Protein AF-A0A0G1KJY5-F1 (afdb_monomer)

Radius of gyration: 35.46 Å; Cα contacts (8 Å, |Δi|>4): 87; chains: 1; bounding box: 88×23×83 Å

Sequence (112 aa):
MKRTTATLTAILLIIILLIILLLIILVAAIKGSFSIHATKLTQSESKSLETKESANGPVSIAVTPRSLEEDLVAWDFAIVLDTHSEELTSDMVAVSELVDDEGKSYKPVSWE

pLDDT: mean 81.75, std 15.45, range [39.69, 97.0]

Nearest PDB structures (foldseek):
  4jus-assembly2_E  TM=3.420E-01  e=1.646E-01  Homo sapiens
  4jut-assembly2_G  TM=3.412E-01  e=1.858E-01  Homo sapiens
  2y22-assembly1_A  TM=3.427E-01  e=2.673E-01  Homo sapiens
  3l1e-assembly1_A-2  TM=3.284E-01  e=6.245E-01  Bos taurus
  5yvq-assembly1_A  TM=2.903E-01  e=4.089E+00  Muvirus mu

Structure (mmCIF, N/CA/C/O backbone):
data_AF-A0A0G1KJY5-F1
#
_entry.id   AF-A0A0G1KJY5-F1
#
loop_
_atom_site.group_PDB
_atom_site.id
_atom_site.type_symbo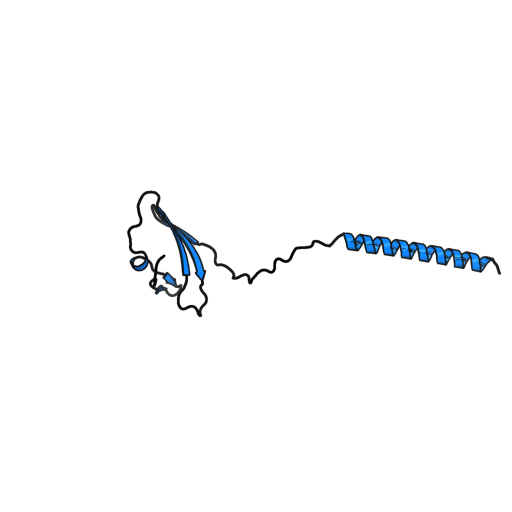l
_atom_site.label_atom_id
_atom_site.label_alt_id
_atom_site.label_comp_id
_atom_site.label_asym_id
_atom_site.label_entity_id
_atom_site.label_seq_id
_atom_site.pdbx_PDB_ins_code
_atom_site.Cartn_x
_atom_site.Cartn_y
_atom_site.Cartn_z
_atom_site.occupancy
_atom_site.B_iso_or_equiv
_atom_site.auth_seq_id
_atom_site.auth_comp_id
_atom_site.auth_asym_id
_atom_site.auth_atom_id
_atom_site.pdbx_PDB_model_num
ATOM 1 N N . MET A 1 1 ? 74.136 7.200 -61.158 1.00 60.22 1 MET A N 1
ATOM 2 C CA . MET A 1 1 ? 72.868 6.492 -60.853 1.00 60.22 1 MET A CA 1
ATOM 3 C C . MET A 1 1 ? 72.718 5.961 -59.414 1.00 60.22 1 MET A C 1
ATOM 5 O O . MET A 1 1 ? 71.712 5.329 -59.150 1.00 60.22 1 MET A O 1
ATOM 9 N N . LYS A 1 2 ? 73.638 6.223 -58.460 1.00 58.09 2 LYS A N 1
ATOM 10 C CA . LYS A 1 2 ? 73.562 5.683 -57.075 1.00 58.09 2 LYS A CA 1
ATOM 11 C C . LYS A 1 2 ? 72.969 6.636 -56.013 1.00 58.09 2 LYS A C 1
ATOM 13 O O . LYS A 1 2 ? 72.701 6.216 -54.897 1.00 58.09 2 LYS A O 1
ATOM 18 N N . ARG A 1 3 ? 72.798 7.928 -56.327 1.00 61.50 3 ARG A N 1
ATOM 19 C CA . ARG A 1 3 ? 72.357 8.955 -55.356 1.00 61.50 3 ARG A CA 1
ATOM 20 C C . ARG A 1 3 ? 70.836 8.998 -55.168 1.00 61.50 3 ARG A C 1
ATOM 22 O O . ARG A 1 3 ? 70.378 9.267 -54.069 1.00 61.50 3 ARG A O 1
ATOM 29 N N . THR A 1 4 ? 70.071 8.676 -56.209 1.00 69.94 4 THR A N 1
ATOM 30 C CA . THR A 1 4 ? 68.599 8.655 -56.180 1.00 69.94 4 THR A CA 1
ATOM 31 C C . THR A 1 4 ? 68.044 7.430 -55.456 1.00 69.94 4 THR A C 1
ATOM 33 O O . THR A 1 4 ? 67.026 7.523 -54.785 1.00 69.94 4 THR A O 1
ATOM 36 N N . THR A 1 5 ? 68.731 6.286 -55.518 1.00 71.81 5 THR A N 1
ATOM 37 C CA . THR A 1 5 ? 68.345 5.083 -54.766 1.00 71.81 5 THR A CA 1
ATOM 38 C C . THR A 1 5 ? 68.503 5.281 -53.260 1.00 71.81 5 THR A C 1
ATOM 40 O O . THR A 1 5 ? 67.639 4.850 -52.511 1.00 71.81 5 THR A O 1
ATOM 43 N N . ALA A 1 6 ? 69.549 5.993 -52.820 1.00 76.62 6 ALA A N 1
ATOM 44 C CA . ALA A 1 6 ? 69.799 6.273 -51.404 1.00 76.62 6 ALA A CA 1
ATOM 45 C C . ALA A 1 6 ? 68.746 7.214 -50.785 1.00 76.62 6 ALA A C 1
ATOM 47 O O . ALA A 1 6 ? 68.304 7.000 -49.655 1.00 76.62 6 ALA A O 1
ATOM 48 N N . THR A 1 7 ? 68.303 8.235 -51.527 1.00 81.50 7 THR A N 1
ATOM 49 C CA . THR A 1 7 ? 67.245 9.147 -51.064 1.00 81.50 7 THR A CA 1
ATOM 50 C C . THR A 1 7 ? 65.881 8.462 -51.041 1.00 81.50 7 THR A C 1
ATOM 52 O O . THR A 1 7 ? 65.127 8.653 -50.092 1.00 81.50 7 THR A O 1
ATOM 55 N N . LEU A 1 8 ? 65.581 7.604 -52.023 1.00 82.06 8 LEU A N 1
ATOM 56 C CA . LEU A 1 8 ? 64.349 6.808 -52.039 1.00 82.06 8 LEU A CA 1
ATOM 57 C C . LEU A 1 8 ? 64.300 5.792 -50.888 1.00 82.06 8 LEU A C 1
ATOM 59 O O . LEU A 1 8 ? 63.261 5.661 -50.244 1.00 82.06 8 LEU A O 1
ATOM 63 N N . THR A 1 9 ? 65.418 5.130 -50.564 1.00 85.62 9 THR A N 1
ATOM 64 C CA . THR A 1 9 ? 65.486 4.234 -49.396 1.00 85.62 9 THR A CA 1
ATOM 65 C C . THR A 1 9 ? 65.325 4.988 -48.078 1.00 85.62 9 THR A C 1
ATOM 67 O O . THR A 1 9 ? 64.648 4.496 -47.182 1.00 85.62 9 THR A O 1
ATOM 70 N N . ALA A 1 10 ? 65.885 6.197 -47.959 1.00 86.25 10 ALA A N 1
ATOM 71 C CA . ALA A 1 10 ? 65.722 7.017 -46.759 1.00 86.25 10 ALA A CA 1
ATOM 72 C C . ALA A 1 10 ? 64.264 7.475 -46.569 1.00 86.25 10 ALA A C 1
ATOM 74 O O . ALA A 1 10 ? 63.739 7.395 -45.461 1.00 86.25 10 ALA A O 1
ATOM 75 N N . ILE A 1 11 ? 63.584 7.881 -47.648 1.00 89.62 11 ILE A N 1
ATOM 76 C CA . ILE A 1 11 ? 62.160 8.255 -47.614 1.00 89.62 11 ILE A CA 1
ATOM 77 C C . ILE A 1 11 ? 61.290 7.050 -47.231 1.00 89.62 11 ILE A C 1
ATOM 79 O O . ILE A 1 11 ? 60.403 7.182 -46.389 1.00 89.62 11 ILE A O 1
ATOM 83 N N . LEU A 1 12 ? 61.574 5.865 -47.784 1.00 91.12 12 LEU A N 1
ATOM 84 C CA . LEU A 1 12 ? 60.849 4.638 -47.446 1.00 91.12 12 LEU A CA 1
ATOM 85 C C . LEU A 1 12 ? 60.980 4.287 -45.953 1.00 91.12 12 LEU A C 1
ATOM 87 O O . LEU A 1 12 ? 59.982 3.956 -45.317 1.00 91.12 12 LEU A O 1
ATOM 91 N N . LEU A 1 13 ? 62.179 4.416 -45.376 1.00 92.00 13 LEU A N 1
ATOM 92 C CA . LEU A 1 13 ? 62.406 4.169 -43.946 1.00 92.00 13 LEU A CA 1
ATOM 93 C C . LEU A 1 13 ? 61.653 5.164 -43.052 1.00 92.00 13 LEU A C 1
ATOM 95 O O . LEU A 1 13 ? 61.091 4.760 -42.034 1.00 92.00 13 LEU A O 1
ATOM 99 N N . ILE A 1 14 ? 61.585 6.440 -43.445 1.00 92.88 14 ILE A N 1
ATOM 100 C CA . ILE A 1 14 ? 60.831 7.467 -42.708 1.00 92.88 14 ILE A CA 1
ATOM 101 C C . ILE A 1 14 ? 59.329 7.162 -42.738 1.00 92.88 14 ILE A C 1
ATOM 103 O O . ILE A 1 14 ? 58.673 7.236 -41.701 1.00 92.88 14 ILE A O 1
ATOM 107 N N . ILE A 1 15 ? 58.783 6.762 -43.890 1.00 93.56 15 ILE A N 1
ATOM 108 C CA . ILE A 1 15 ? 57.361 6.406 -44.017 1.00 93.56 15 ILE A CA 1
ATOM 109 C C . ILE A 1 15 ? 57.022 5.197 -43.136 1.00 93.56 15 ILE A C 1
ATOM 111 O O . ILE A 1 15 ? 56.016 5.223 -42.429 1.00 93.56 15 ILE A O 1
ATOM 115 N N . ILE A 1 16 ? 57.875 4.167 -43.116 1.00 94.25 16 ILE A N 1
ATOM 116 C CA . ILE A 1 16 ? 57.683 2.992 -42.250 1.00 94.25 16 ILE A CA 1
ATOM 117 C C . ILE A 1 16 ? 57.674 3.406 -40.772 1.00 94.25 16 ILE A C 1
ATOM 119 O O . ILE A 1 16 ? 56.808 2.969 -40.014 1.00 94.25 16 ILE A O 1
ATOM 123 N N . LEU A 1 17 ? 58.588 4.291 -40.366 1.00 92.44 17 LEU A N 1
ATOM 124 C CA . LEU A 1 17 ? 58.677 4.768 -38.987 1.00 92.44 17 LEU A CA 1
ATOM 125 C C . LEU A 1 17 ? 57.443 5.594 -38.581 1.00 92.44 17 LEU A C 1
ATOM 127 O O . LEU A 1 17 ? 56.936 5.432 -37.471 1.00 92.44 17 LEU A O 1
ATOM 131 N N . LEU A 1 18 ? 56.904 6.406 -39.497 1.00 92.75 18 LEU A N 1
ATOM 132 C CA . LEU A 1 18 ? 55.656 7.148 -39.290 1.00 92.75 18 LEU A CA 1
ATOM 133 C C . LEU A 1 18 ? 54.436 6.224 -39.174 1.00 92.75 18 LEU A C 1
ATOM 135 O O . LEU A 1 18 ? 53.585 6.458 -38.318 1.00 92.75 18 LEU A O 1
ATOM 139 N N . ILE A 1 19 ? 54.359 5.158 -39.978 1.00 93.81 19 ILE A N 1
ATOM 140 C CA . ILE A 1 19 ? 53.272 4.166 -39.902 1.00 93.81 19 ILE A CA 1
ATOM 141 C C . ILE A 1 19 ? 53.312 3.421 -38.562 1.00 93.81 19 ILE A C 1
ATOM 143 O O . ILE A 1 19 ? 52.272 3.246 -37.927 1.00 93.81 19 ILE A O 1
ATOM 147 N N . ILE A 1 20 ? 54.502 3.026 -38.098 1.00 93.62 20 ILE A N 1
ATOM 148 C CA . ILE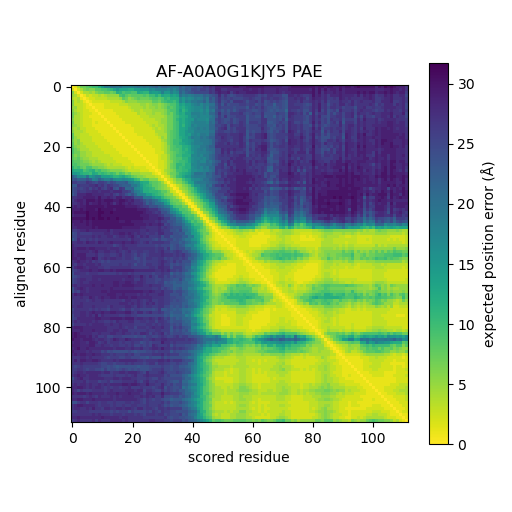 A 1 20 ? 54.676 2.369 -36.793 1.00 93.62 20 ILE A CA 1
ATOM 149 C C . ILE A 1 20 ? 54.252 3.311 -35.659 1.00 93.62 20 ILE A C 1
ATOM 151 O O . ILE A 1 20 ? 53.523 2.893 -34.760 1.00 93.62 20 ILE A O 1
ATOM 155 N N . LEU A 1 21 ? 54.643 4.588 -35.719 1.00 91.12 21 LEU A N 1
ATOM 156 C CA . LEU A 1 21 ? 54.240 5.591 -34.733 1.00 91.12 21 LEU A CA 1
ATOM 157 C C . LEU A 1 21 ? 52.713 5.783 -34.707 1.00 91.12 21 LEU A C 1
ATOM 159 O O . LEU A 1 21 ? 52.116 5.805 -33.631 1.00 91.12 21 LEU A O 1
ATOM 163 N N . LEU A 1 22 ? 52.074 5.855 -35.879 1.00 89.69 22 LEU A N 1
ATOM 164 C CA . LEU A 1 22 ? 50.615 5.949 -36.005 1.00 89.69 22 LEU A CA 1
ATOM 165 C C . LEU A 1 22 ? 49.904 4.722 -35.421 1.00 89.69 22 LEU A C 1
ATOM 167 O O . LEU A 1 22 ? 48.921 4.876 -34.698 1.00 89.69 22 LEU A O 1
ATOM 171 N N . LEU A 1 23 ? 50.417 3.515 -35.680 1.00 88.94 23 LEU A N 1
ATOM 172 C CA . LEU A 1 23 ? 49.873 2.276 -35.116 1.00 88.94 23 LEU A CA 1
ATOM 173 C C . LEU A 1 23 ? 49.986 2.241 -33.587 1.00 88.94 23 LEU A C 1
ATOM 175 O O . LEU A 1 23 ? 49.046 1.818 -32.918 1.00 88.94 23 LEU A O 1
ATOM 179 N N . ILE A 1 24 ? 51.094 2.726 -33.020 1.00 85.94 24 ILE A N 1
ATOM 180 C CA . ILE A 1 24 ? 51.276 2.804 -31.562 1.00 85.94 24 ILE A CA 1
ATOM 181 C C . ILE A 1 24 ? 50.260 3.770 -30.937 1.00 85.94 24 ILE A C 1
ATOM 183 O O . ILE A 1 24 ? 49.634 3.427 -29.933 1.00 85.94 24 ILE A O 1
ATOM 187 N N . ILE A 1 25 ? 50.054 4.943 -31.545 1.00 82.69 25 ILE A N 1
ATOM 188 C CA . ILE A 1 25 ? 49.067 5.932 -31.080 1.00 82.69 25 ILE A CA 1
ATOM 189 C C . ILE A 1 25 ? 47.643 5.364 -31.176 1.00 82.69 25 ILE A C 1
ATOM 191 O O . ILE A 1 25 ? 46.862 5.513 -30.236 1.00 82.69 25 ILE A O 1
ATOM 195 N N . LEU A 1 26 ? 47.320 4.655 -32.262 1.00 81.19 26 LEU A N 1
ATOM 196 C CA . LEU A 1 26 ? 46.019 4.009 -32.449 1.00 81.19 26 LEU A CA 1
ATOM 197 C C . LEU A 1 26 ? 45.748 2.956 -31.363 1.00 81.19 26 LEU A C 1
ATOM 199 O O . LEU A 1 26 ? 44.681 2.954 -30.754 1.00 81.19 26 LEU A O 1
ATOM 203 N N . VAL A 1 27 ? 46.727 2.096 -31.063 1.00 78.75 27 VAL A N 1
ATOM 204 C CA . VAL A 1 27 ? 46.607 1.083 -29.999 1.00 78.75 27 VAL A CA 1
ATOM 205 C C . VAL A 1 27 ? 46.496 1.732 -28.616 1.00 78.75 27 VAL A C 1
ATOM 207 O O . VAL A 1 27 ? 45.736 1.250 -27.773 1.00 78.75 27 VAL A O 1
ATOM 210 N N . ALA A 1 28 ? 47.218 2.828 -28.369 1.00 73.56 28 ALA A N 1
ATOM 211 C CA . ALA A 1 28 ? 47.138 3.567 -27.111 1.00 73.56 28 ALA A CA 1
ATOM 212 C C . ALA A 1 28 ? 45.760 4.226 -26.910 1.00 73.56 28 ALA A C 1
ATOM 214 O O . ALA A 1 28 ? 45.230 4.181 -25.801 1.00 73.56 28 ALA A O 1
ATOM 215 N N . ALA A 1 29 ? 45.148 4.754 -27.975 1.00 69.56 29 ALA A N 1
ATOM 216 C CA . ALA A 1 29 ? 43.802 5.326 -27.928 1.00 69.56 29 ALA A CA 1
ATOM 217 C C . ALA A 1 29 ? 42.720 4.272 -27.617 1.00 69.56 29 ALA A C 1
ATOM 219 O O . ALA A 1 29 ? 41.781 4.553 -26.877 1.00 69.56 29 ALA A O 1
ATOM 220 N N . ILE A 1 30 ? 42.877 3.036 -28.107 1.00 68.75 30 ILE A N 1
ATOM 221 C CA . ILE A 1 30 ? 41.912 1.946 -27.867 1.00 68.75 30 ILE A CA 1
ATOM 222 C C . ILE A 1 30 ? 41.936 1.470 -26.400 1.00 68.75 30 ILE A C 1
ATOM 224 O O . ILE A 1 30 ? 40.907 1.063 -25.865 1.00 68.75 30 ILE A O 1
ATOM 228 N N . LYS A 1 31 ? 43.078 1.566 -25.703 1.00 61.59 31 LYS A N 1
ATOM 229 C CA . LYS A 1 31 ? 43.194 1.161 -24.286 1.00 61.59 31 LYS A CA 1
ATOM 230 C C . LYS A 1 31 ? 42.520 2.126 -23.298 1.00 61.59 31 LYS A C 1
ATOM 232 O O . LYS A 1 31 ? 42.355 1.764 -22.138 1.00 61.59 31 LYS A O 1
ATOM 237 N N . GLY A 1 32 ? 42.146 3.333 -23.731 1.00 55.66 32 GLY A N 1
ATOM 238 C CA . GLY A 1 32 ? 41.663 4.404 -22.854 1.00 55.66 32 GLY A CA 1
ATOM 239 C C . GLY A 1 32 ? 40.150 4.468 -22.624 1.00 55.66 32 GLY A C 1
ATOM 240 O O . GLY A 1 32 ? 39.703 5.337 -21.879 1.00 55.66 32 GLY A O 1
ATOM 241 N N . SER A 1 33 ? 39.326 3.625 -23.258 1.00 62.69 33 SER A N 1
ATOM 242 C CA . SER A 1 33 ? 37.860 3.805 -23.198 1.00 62.69 33 SER A CA 1
ATOM 243 C C . SER A 1 33 ? 37.063 2.512 -23.343 1.00 62.69 33 SER A C 1
ATOM 245 O O . SER A 1 33 ? 36.112 2.442 -24.116 1.00 62.69 33 SER A O 1
ATOM 247 N N . PHE A 1 34 ? 37.417 1.483 -22.576 1.00 53.06 34 PHE A N 1
ATOM 248 C CA . PHE A 1 34 ? 36.547 0.320 -22.418 1.00 53.06 34 PHE A CA 1
ATOM 249 C C . PHE A 1 34 ? 36.158 0.158 -20.953 1.00 53.06 34 PHE A C 1
ATOM 251 O O . PHE A 1 34 ? 36.683 -0.678 -20.222 1.00 53.06 34 PHE A O 1
ATOM 258 N N . SER A 1 35 ? 35.238 1.017 -20.513 1.00 52.31 35 SER A N 1
ATOM 259 C CA . SER A 1 35 ? 34.455 0.736 -19.318 1.00 52.31 35 SER A CA 1
ATOM 260 C C . SER A 1 35 ? 33.401 -0.286 -19.735 1.00 52.31 35 SER A C 1
ATOM 262 O O . SER A 1 35 ? 32.399 0.072 -20.352 1.00 52.31 35 SER A O 1
ATOM 264 N N . ILE A 1 36 ? 33.654 -1.572 -19.467 1.00 51.69 36 ILE A N 1
ATOM 265 C CA . ILE A 1 36 ? 32.583 -2.571 -19.430 1.00 51.69 36 ILE A CA 1
ATOM 266 C C . ILE A 1 36 ? 31.678 -2.144 -18.274 1.00 51.69 36 ILE A C 1
ATOM 268 O O . ILE A 1 36 ? 31.869 -2.538 -17.126 1.00 51.69 36 ILE A O 1
ATOM 272 N N . HIS A 1 37 ? 30.691 -1.302 -18.563 1.00 52.03 37 HIS A N 1
ATOM 273 C CA . HIS A 1 37 ? 29.461 -1.381 -17.806 1.00 52.03 37 HIS A CA 1
ATOM 274 C C . HIS A 1 37 ? 28.856 -2.716 -18.213 1.00 52.03 37 HIS A C 1
ATOM 276 O O . HIS A 1 37 ? 28.427 -2.897 -19.352 1.00 52.03 37 HIS A O 1
ATOM 282 N N . ALA A 1 38 ? 28.906 -3.687 -17.306 1.00 56.84 38 ALA A N 1
ATOM 283 C CA . ALA A 1 38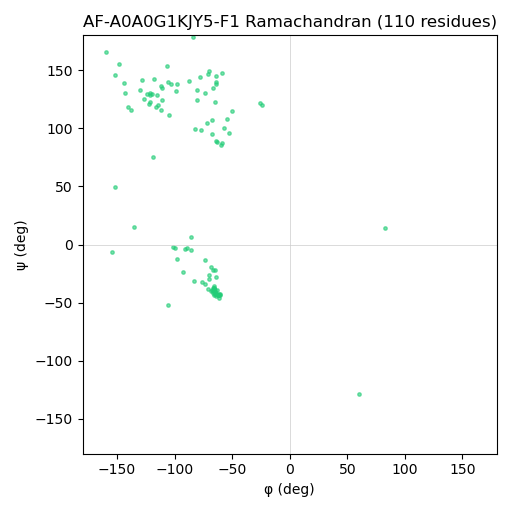 ? 28.035 -4.835 -17.407 1.00 56.84 38 ALA A CA 1
ATOM 284 C C . ALA A 1 38 ? 26.613 -4.270 -17.417 1.00 56.84 38 ALA A C 1
ATOM 286 O O . ALA A 1 38 ? 26.089 -3.877 -16.374 1.00 56.84 38 ALA A O 1
ATOM 287 N N . THR A 1 39 ? 26.015 -4.168 -18.603 1.00 46.03 39 THR A N 1
ATOM 288 C CA . THR A 1 39 ? 24.582 -3.967 -18.748 1.00 46.03 39 THR A CA 1
ATOM 289 C C . THR A 1 39 ? 23.943 -5.205 -18.144 1.00 46.03 39 THR A C 1
ATOM 291 O O . THR A 1 39 ? 23.724 -6.212 -18.815 1.00 46.03 39 THR A O 1
ATOM 294 N N . LYS A 1 40 ? 23.701 -5.158 -16.831 1.00 49.09 40 LYS A N 1
ATOM 295 C CA . LYS A 1 40 ? 22.648 -5.948 -16.215 1.00 49.09 40 LYS A CA 1
ATOM 296 C C . LYS A 1 40 ? 21.434 -5.657 -17.084 1.00 49.09 40 LYS A C 1
ATOM 298 O O . LYS A 1 40 ? 21.056 -4.497 -17.202 1.00 49.09 40 LYS A O 1
ATOM 303 N N . LEU A 1 41 ? 20.922 -6.677 -17.771 1.00 43.81 41 LEU A N 1
ATOM 304 C CA . LEU A 1 41 ? 19.626 -6.620 -18.430 1.00 43.81 41 LEU A CA 1
ATOM 305 C C . LEU A 1 41 ? 18.639 -6.171 -17.355 1.00 43.81 41 LEU A C 1
ATOM 307 O O . LEU A 1 41 ? 18.222 -6.961 -16.507 1.00 43.81 41 LEU A O 1
ATOM 311 N N . THR A 1 42 ? 18.370 -4.873 -17.316 1.00 39.69 42 THR A N 1
ATOM 312 C CA . THR A 1 42 ? 17.291 -4.291 -16.552 1.00 39.69 42 THR A CA 1
ATOM 313 C C . THR A 1 42 ? 16.035 -4.792 -17.236 1.00 39.69 42 THR A C 1
ATOM 315 O O . THR A 1 42 ? 15.589 -4.279 -18.258 1.00 39.69 42 THR A O 1
ATOM 318 N N . GLN A 1 43 ? 15.519 -5.892 -16.683 1.00 44.41 43 GLN A N 1
ATOM 319 C CA . GLN A 1 43 ? 14.090 -6.096 -16.503 1.00 44.41 43 GLN A CA 1
ATOM 320 C C . GLN A 1 43 ? 13.431 -4.721 -16.414 1.00 44.41 43 GLN A C 1
ATOM 322 O O . GLN A 1 43 ? 13.893 -3.920 -15.598 1.00 44.41 43 GLN A O 1
ATOM 327 N N . SER A 1 44 ? 12.477 -4.456 -17.316 1.00 44.34 44 SER A N 1
ATOM 328 C CA . SER A 1 44 ? 11.750 -3.192 -17.451 1.00 44.34 44 SER A CA 1
ATOM 329 C C . SER A 1 44 ? 11.754 -2.421 -16.142 1.00 44.34 44 SER A C 1
ATOM 331 O O . SER A 1 44 ? 11.268 -2.945 -15.140 1.00 44.34 44 SER A O 1
ATOM 333 N N . GLU A 1 45 ? 12.301 -1.204 -16.142 1.00 48.03 45 GLU A N 1
ATOM 334 C CA . GLU A 1 45 ? 11.986 -0.239 -15.095 1.00 48.03 45 GLU A CA 1
ATOM 335 C C . GLU A 1 45 ? 10.471 -0.011 -15.152 1.00 48.03 45 GLU A C 1
ATOM 337 O O . GLU A 1 45 ? 9.974 0.898 -15.814 1.00 48.03 45 GLU A O 1
ATOM 342 N N . SER A 1 46 ? 9.710 -0.868 -14.473 1.00 54.81 46 SER A N 1
ATOM 343 C CA . SER A 1 46 ? 8.466 -0.451 -13.862 1.00 54.81 46 SER A CA 1
ATOM 344 C C . SER A 1 46 ? 8.873 0.723 -12.990 1.00 54.81 46 SER A C 1
ATOM 346 O O . SER A 1 46 ? 9.617 0.547 -12.023 1.00 54.81 46 SER A O 1
ATOM 348 N N . LYS A 1 47 ? 8.490 1.930 -13.397 1.00 61.62 47 LYS A N 1
ATOM 349 C CA . LYS A 1 47 ? 8.654 3.142 -12.606 1.00 61.62 47 LYS A CA 1
ATOM 350 C C . LYS A 1 47 ? 7.896 2.919 -11.297 1.00 61.62 47 LYS A C 1
ATOM 352 O O . LYS A 1 47 ? 6.706 3.200 -11.225 1.00 61.62 47 LYS A O 1
ATOM 357 N N . SER A 1 48 ? 8.556 2.327 -10.302 1.00 73.25 48 SER A N 1
ATOM 358 C CA . SER A 1 48 ? 7.944 2.044 -9.011 1.00 73.25 48 SER A CA 1
ATOM 359 C C . SER A 1 48 ? 7.616 3.384 -8.383 1.00 73.25 48 SER A C 1
ATOM 361 O O . SER A 1 48 ? 8.507 4.231 -8.244 1.00 73.25 48 SER A O 1
ATOM 363 N N . LEU A 1 49 ? 6.347 3.600 -8.057 1.00 88.12 49 LEU A N 1
ATOM 364 C CA . LEU A 1 49 ? 5.954 4.813 -7.363 1.00 88.12 49 LEU A CA 1
ATOM 365 C C . LEU A 1 49 ? 6.615 4.850 -5.985 1.00 88.12 49 LEU A C 1
ATOM 367 O O . LEU A 1 49 ? 6.834 3.825 -5.343 1.00 88.12 49 LEU A O 1
ATOM 371 N N . GLU A 1 50 ? 6.975 6.054 -5.562 1.00 93.06 50 GLU A N 1
ATOM 372 C CA . GLU A 1 50 ? 7.646 6.273 -4.289 1.00 93.06 50 GLU A CA 1
ATOM 373 C C . GLU A 1 50 ? 6.709 6.028 -3.101 1.00 93.06 50 GLU A C 1
ATOM 375 O O . GLU A 1 50 ? 5.503 6.272 -3.174 1.00 93.06 50 GLU A O 1
ATOM 380 N N . THR A 1 51 ? 7.288 5.586 -1.985 1.00 95.44 51 THR A N 1
ATOM 381 C CA . THR A 1 51 ? 6.585 5.510 -0.703 1.00 95.44 51 THR A CA 1
ATOM 382 C C . THR A 1 51 ? 6.185 6.906 -0.238 1.00 95.44 51 THR A C 1
ATOM 384 O O . THR A 1 51 ? 6.974 7.853 -0.319 1.00 95.44 51 THR A O 1
ATOM 387 N N . LYS A 1 52 ? 4.969 7.030 0.291 1.00 95.69 52 LYS A N 1
ATOM 388 C CA . LYS A 1 52 ? 4.483 8.236 0.963 1.00 95.69 52 LYS A CA 1
ATOM 389 C C . LYS A 1 52 ? 4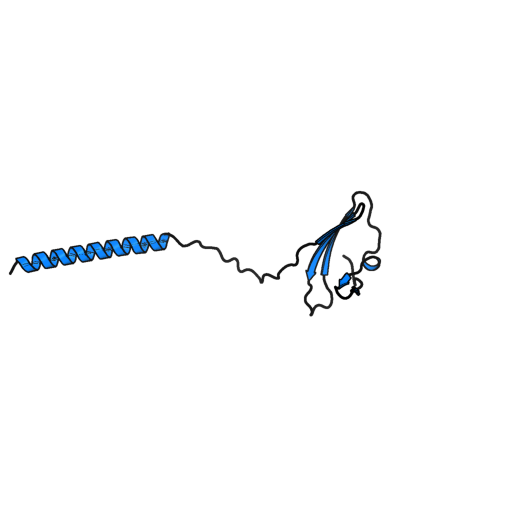.301 7.968 2.443 1.00 95.69 52 LYS A C 1
ATOM 391 O O . LYS A 1 52 ? 3.755 6.940 2.818 1.00 95.69 52 LYS A O 1
ATOM 396 N N . GLU A 1 53 ? 4.744 8.913 3.260 1.00 95.56 53 GLU A N 1
ATOM 397 C CA . GLU A 1 53 ? 4.672 8.824 4.714 1.00 95.56 53 GLU A CA 1
ATOM 398 C C . GLU A 1 53 ? 3.805 9.947 5.277 1.00 95.56 53 GLU A C 1
ATOM 400 O O . GLU A 1 53 ? 3.827 11.082 4.790 1.00 95.56 53 GLU A O 1
ATOM 405 N N . SER A 1 54 ? 3.039 9.627 6.312 1.00 94.06 54 SER A N 1
ATOM 406 C CA . SER A 1 54 ? 2.265 10.589 7.084 1.00 94.06 54 SER A CA 1
ATOM 407 C C . SER A 1 54 ? 2.265 10.179 8.548 1.00 94.06 54 SER A C 1
ATOM 409 O O . SER A 1 54 ? 2.117 9.003 8.863 1.00 94.06 54 SER A O 1
ATOM 411 N N . ALA A 1 55 ? 2.408 11.149 9.446 1.00 91.12 55 ALA A N 1
ATOM 412 C CA . ALA A 1 55 ? 2.330 10.926 10.881 1.00 91.12 55 ALA A CA 1
ATOM 413 C C . ALA A 1 55 ? 1.183 11.751 11.457 1.00 91.12 55 ALA A C 1
ATOM 415 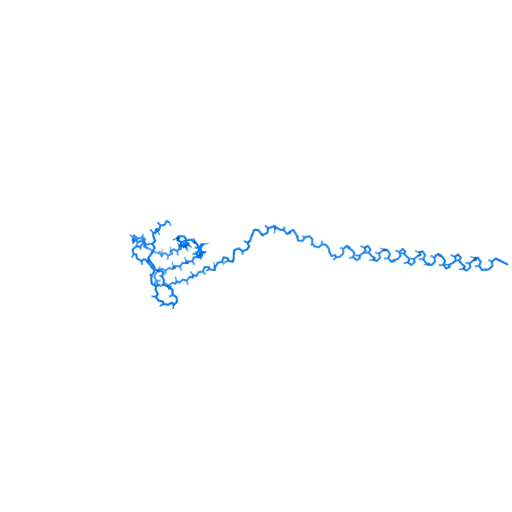O O . ALA A 1 55 ? 1.094 12.959 11.214 1.00 91.12 55 ALA A O 1
ATOM 416 N N . ASN A 1 56 ? 0.312 11.105 12.229 1.00 83.12 56 ASN A N 1
ATOM 417 C CA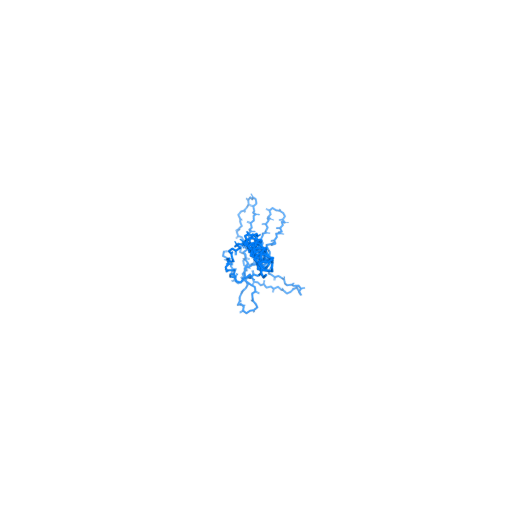 . ASN A 1 56 ? -0.787 11.775 12.907 1.00 83.12 56 ASN A CA 1
ATOM 418 C C . ASN A 1 56 ? -0.933 11.230 14.332 1.00 83.12 56 ASN A C 1
ATOM 420 O O . ASN A 1 56 ? -1.230 10.055 14.544 1.00 83.12 56 ASN A O 1
ATOM 424 N N . GLY A 1 57 ? -0.702 12.093 15.323 1.00 83.44 57 GLY A N 1
ATOM 425 C CA . GLY A 1 57 ? -0.687 11.690 16.727 1.00 83.44 57 GLY A CA 1
ATOM 426 C C . GLY A 1 57 ? 0.392 10.629 17.012 1.00 83.44 57 GLY A C 1
ATOM 427 O O . GLY A 1 57 ? 1.550 10.858 16.666 1.00 83.44 57 GLY A O 1
ATOM 428 N N . PRO A 1 58 ? 0.052 9.496 17.661 1.00 81.25 58 PRO A N 1
ATOM 429 C CA . PRO A 1 58 ? 1.011 8.455 18.037 1.00 81.25 58 PRO A CA 1
ATOM 430 C C . PRO A 1 58 ? 1.296 7.424 16.929 1.00 81.25 58 PRO A C 1
ATOM 432 O O . PRO A 1 58 ? 1.954 6.421 17.211 1.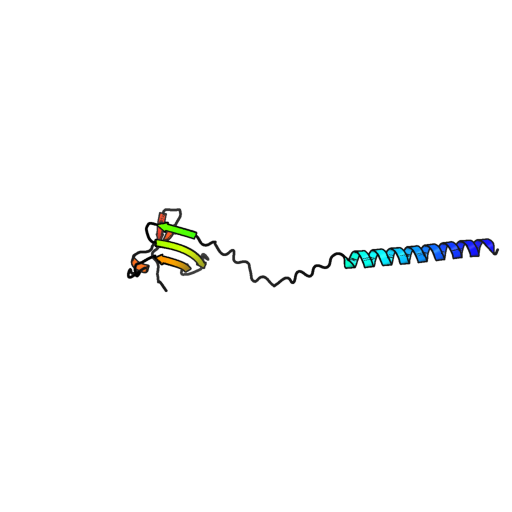00 81.25 58 PRO A O 1
ATOM 435 N N . VAL A 1 59 ? 0.776 7.631 15.711 1.00 83.94 59 VAL A N 1
ATOM 436 C CA . VAL A 1 59 ? 0.869 6.671 14.603 1.00 83.94 59 VAL A CA 1
ATOM 437 C C . VAL A 1 59 ? 1.572 7.298 13.403 1.00 83.94 59 VAL A C 1
ATOM 439 O O . VAL A 1 59 ? 1.200 8.388 12.956 1.00 83.94 59 VAL A O 1
ATOM 442 N N . SER A 1 60 ? 2.558 6.585 12.863 1.00 90.62 60 SER A N 1
ATOM 443 C CA . SER A 1 60 ? 3.143 6.862 11.550 1.00 90.62 60 SER A CA 1
ATOM 444 C C . SER A 1 60 ? 2.672 5.820 10.539 1.00 90.62 60 SER A C 1
ATOM 446 O O . SER A 1 60 ? 2.564 4.637 10.861 1.00 90.62 60 SER A O 1
ATOM 448 N N . ILE A 1 61 ? 2.371 6.261 9.320 1.00 92.44 61 ILE A N 1
ATOM 449 C CA . ILE A 1 61 ? 1.875 5.427 8.227 1.00 92.44 61 ILE A CA 1
ATOM 450 C C . ILE A 1 61 ? 2.775 5.637 7.017 1.00 92.44 61 ILE A C 1
ATOM 452 O O . ILE A 1 61 ? 2.935 6.770 6.562 1.00 92.44 61 ILE A O 1
ATOM 456 N N . ALA A 1 62 ? 3.315 4.553 6.469 1.00 95.56 62 ALA A N 1
ATOM 457 C CA . ALA A 1 62 ? 4.026 4.547 5.197 1.00 95.56 62 ALA A CA 1
ATOM 458 C C . ALA A 1 62 ? 3.259 3.696 4.178 1.00 95.56 62 ALA A C 1
ATOM 460 O O . ALA A 1 62 ? 2.912 2.552 4.465 1.00 95.56 62 ALA A O 1
ATOM 461 N N . VAL A 1 63 ? 3.002 4.246 2.991 1.00 95.50 63 VAL A N 1
ATOM 462 C CA . VAL A 1 63 ? 2.246 3.598 1.911 1.00 95.50 63 VAL A CA 1
ATOM 463 C C . VAL A 1 63 ? 3.103 3.532 0.653 1.00 95.50 63 VAL A C 1
ATOM 465 O O . VAL A 1 63 ? 3.517 4.566 0.128 1.00 95.50 63 VAL A O 1
ATOM 468 N N . THR A 1 64 ? 3.344 2.328 0.143 1.00 95.00 64 THR A N 1
ATOM 469 C CA . THR A 1 64 ? 4.074 2.089 -1.109 1.00 95.00 64 THR A CA 1
ATOM 470 C C . THR A 1 64 ? 3.147 1.431 -2.126 1.00 95.00 64 THR A C 1
ATOM 472 O O . THR A 1 64 ? 2.697 0.308 -1.886 1.00 95.00 64 THR A O 1
ATOM 475 N N . PRO A 1 65 ? 2.874 2.058 -3.279 1.00 93.44 65 PRO A N 1
ATOM 476 C CA . PRO A 1 65 ? 2.127 1.393 -4.338 1.00 93.44 65 PRO A CA 1
ATOM 477 C C . PRO A 1 65 ? 2.919 0.224 -4.933 1.00 93.44 65 PRO A C 1
ATOM 479 O O . PRO A 1 65 ? 4.115 0.359 -5.202 1.00 93.44 65 PRO A O 1
ATOM 482 N N . ARG A 1 66 ? 2.262 -0.922 -5.133 1.00 89.81 66 ARG A N 1
ATOM 483 C CA . ARG A 1 66 ? 2.875 -2.126 -5.722 1.00 89.81 66 ARG A CA 1
ATOM 484 C C . ARG A 1 66 ? 2.414 -2.366 -7.155 1.00 89.81 66 ARG A C 1
ATOM 486 O O . ARG A 1 66 ? 3.263 -2.493 -8.032 1.00 89.81 66 ARG A O 1
ATOM 493 N N . SER A 1 67 ? 1.103 -2.388 -7.374 1.00 84.94 67 SER A N 1
ATOM 494 C CA . SER A 1 67 ? 0.486 -2.675 -8.673 1.00 84.94 67 SER A CA 1
ATOM 495 C C . SER A 1 67 ? -0.709 -1.753 -8.878 1.00 84.94 67 SER A C 1
ATOM 497 O O . SER A 1 67 ? -1.634 -1.754 -8.067 1.00 84.94 67 SER A O 1
ATOM 499 N N . LEU A 1 68 ? -0.635 -0.921 -9.917 1.00 83.88 68 LEU A N 1
ATOM 500 C CA . LEU A 1 68 ? -1.582 0.165 -10.214 1.00 83.88 68 LEU A CA 1
ATOM 501 C C . LEU A 1 68 ? -1.977 0.214 -11.697 1.00 83.88 68 LEU A C 1
ATOM 503 O O . LEU A 1 68 ? -2.478 1.228 -12.182 1.00 83.88 68 LEU A O 1
ATOM 507 N N . GLU A 1 69 ? -1.695 -0.841 -12.448 1.00 83.81 69 GLU A N 1
ATOM 508 C CA . GLU A 1 69 ? -2.021 -0.911 -13.863 1.00 83.81 69 GLU A CA 1
ATOM 509 C C . GLU A 1 69 ? -3.552 -0.883 -14.066 1.00 83.81 69 GLU A C 1
ATOM 511 O O . GLU A 1 69 ? -4.313 -1.466 -13.291 1.00 83.81 69 GLU A O 1
ATOM 516 N N . GLU A 1 70 ? -4.019 -0.153 -15.086 1.00 75.88 70 GLU A N 1
ATOM 517 C CA . GLU A 1 70 ? -5.453 0.111 -15.323 1.00 75.88 70 GLU A CA 1
ATOM 518 C C . GLU A 1 70 ? -6.267 -1.152 -15.649 1.00 75.88 70 GLU A C 1
ATOM 520 O O . GLU A 1 70 ? -7.488 -1.162 -15.499 1.00 75.88 70 GLU A O 1
ATOM 525 N N . ASP A 1 71 ? -5.608 -2.213 -16.111 1.00 83.75 71 ASP A N 1
ATOM 526 C CA . ASP A 1 71 ? -6.212 -3.494 -16.471 1.00 83.75 71 ASP A CA 1
ATOM 527 C C . ASP A 1 71 ? -6.296 -4.484 -15.298 1.00 83.75 71 ASP A C 1
ATOM 529 O O . ASP A 1 71 ? -6.862 -5.573 -15.448 1.00 83.75 71 ASP A O 1
ATOM 533 N N . LEU A 1 72 ? -5.777 -4.118 -14.122 1.00 82.50 72 LEU A N 1
ATOM 534 C CA . LEU A 1 72 ? -5.876 -4.950 -12.932 1.00 82.50 72 LEU A CA 1
ATOM 535 C C . LEU A 1 72 ? -7.256 -4.866 -12.283 1.00 82.50 72 LEU A C 1
ATOM 537 O O . LEU A 1 72 ? -7.899 -3.823 -12.208 1.00 82.50 72 LEU A O 1
ATOM 541 N N . VAL A 1 73 ? -7.692 -6.008 -11.751 1.00 86.31 73 VAL A N 1
ATOM 542 C CA . VAL A 1 73 ? -8.963 -6.143 -11.022 1.00 86.31 73 VAL A CA 1
ATOM 543 C C . VAL A 1 73 ? -8.916 -5.427 -9.666 1.00 86.31 73 VAL A C 1
ATOM 545 O O . VAL A 1 73 ? -9.956 -5.029 -9.144 1.00 86.31 73 VAL A O 1
ATOM 548 N N . ALA A 1 74 ? -7.721 -5.272 -9.095 1.00 89.44 74 ALA A N 1
ATOM 549 C CA . ALA A 1 74 ? -7.483 -4.596 -7.830 1.00 89.44 74 ALA A CA 1
ATOM 550 C C . ALA A 1 74 ? -6.110 -3.915 -7.837 1.00 89.44 74 ALA A C 1
ATOM 552 O O . ALA A 1 74 ? -5.206 -4.320 -8.569 1.00 89.44 74 ALA A O 1
ATOM 553 N N . TRP A 1 75 ? -5.979 -2.887 -7.003 1.00 92.69 75 TRP A N 1
ATOM 554 C CA . TRP A 1 75 ? -4.727 -2.184 -6.758 1.00 92.69 75 TRP A CA 1
ATOM 555 C C . TRP A 1 75 ? -4.131 -2.600 -5.426 1.00 92.69 75 TRP A C 1
ATOM 557 O O . TRP A 1 75 ? -4.839 -2.657 -4.418 1.00 92.69 75 TRP A O 1
ATOM 567 N N . ASP A 1 76 ? -2.816 -2.800 -5.427 1.00 93.19 76 ASP A N 1
ATOM 568 C CA . ASP A 1 76 ? -2.089 -3.286 -4.262 1.00 93.19 76 ASP A CA 1
ATOM 569 C C . ASP A 1 76 ? -1.181 -2.208 -3.680 1.00 93.19 76 ASP A C 1
ATOM 571 O O . ASP A 1 76 ? -0.400 -1.555 -4.383 1.00 93.19 76 ASP A O 1
ATOM 575 N N . PHE A 1 77 ? -1.229 -2.085 -2.356 1.00 94.31 77 PHE A N 1
ATOM 576 C CA . PHE A 1 77 ? -0.420 -1.152 -1.583 1.00 94.31 77 PHE A CA 1
ATOM 577 C C . PHE A 1 77 ? 0.251 -1.890 -0.427 1.00 94.31 77 PHE A C 1
ATOM 579 O O . PHE A 1 77 ? -0.390 -2.637 0.307 1.00 94.31 77 PHE A O 1
ATOM 586 N N . ALA A 1 78 ? 1.550 -1.665 -0.239 1.00 94.62 78 ALA A N 1
ATOM 587 C CA . ALA A 1 78 ? 2.217 -2.014 1.008 1.00 94.62 78 ALA A CA 1
ATOM 588 C C . ALA A 1 78 ? 1.932 -0.913 2.027 1.00 94.62 78 ALA A C 1
ATOM 590 O O . ALA A 1 78 ? 2.239 0.247 1.750 1.00 94.62 78 ALA A O 1
ATOM 591 N N . ILE A 1 79 ? 1.386 -1.267 3.188 1.00 93.12 79 ILE A N 1
ATOM 592 C CA . ILE A 1 79 ? 1.107 -0.306 4.254 1.00 93.12 79 ILE A CA 1
ATOM 593 C C . ILE A 1 79 ? 1.864 -0.735 5.508 1.00 93.12 79 ILE A C 1
ATOM 595 O O . ILE A 1 79 ? 1.704 -1.855 5.988 1.00 93.12 79 ILE A O 1
ATOM 599 N N . VAL A 1 80 ? 2.707 0.157 6.023 1.00 92.44 80 VAL A N 1
ATOM 600 C CA . VAL A 1 80 ? 3.416 -0.019 7.293 1.00 92.44 80 VAL A CA 1
ATOM 601 C C . VAL A 1 80 ? 2.843 0.971 8.293 1.00 92.44 80 VAL A C 1
ATOM 603 O O . VAL A 1 80 ? 2.811 2.173 8.035 1.00 92.44 80 VAL A O 1
ATOM 606 N N . LEU A 1 81 ? 2.389 0.445 9.426 1.00 90.19 81 LEU A N 1
ATOM 607 C CA . LEU A 1 81 ? 1.819 1.199 10.536 1.00 90.19 81 LEU A CA 1
ATOM 608 C C . LEU A 1 81 ? 2.795 1.084 11.707 1.00 90.19 81 LEU A C 1
ATOM 610 O O . LEU A 1 81 ? 3.038 -0.018 12.196 1.00 90.19 81 LEU A O 1
ATOM 614 N N . ASP A 1 82 ? 3.372 2.206 12.126 1.00 87.81 82 ASP A N 1
ATOM 615 C CA . ASP A 1 82 ? 4.236 2.280 13.304 1.00 87.81 82 ASP A CA 1
ATOM 616 C C . ASP A 1 82 ? 3.466 2.951 14.442 1.00 87.81 82 ASP A C 1
ATOM 618 O O . ASP A 1 82 ? 3.115 4.133 14.377 1.00 87.81 82 ASP A O 1
ATOM 622 N N . THR A 1 83 ? 3.154 2.159 15.465 1.00 83.50 83 THR A N 1
ATOM 623 C CA . THR A 1 83 ? 2.429 2.571 16.665 1.00 83.50 83 THR A CA 1
ATOM 624 C C . THR A 1 83 ? 3.368 2.454 17.856 1.00 83.50 83 THR A C 1
ATOM 626 O O . THR A 1 83 ? 3.827 1.359 18.182 1.00 83.50 83 THR A O 1
ATOM 629 N N . HIS A 1 84 ? 3.629 3.555 18.558 1.00 72.56 84 HIS A N 1
ATOM 630 C CA . HIS A 1 84 ? 4.623 3.538 19.635 1.00 72.56 84 HIS A CA 1
ATOM 631 C C . HIS A 1 84 ? 4.246 2.680 20.857 1.00 72.56 84 HIS A C 1
ATOM 633 O O . HIS A 1 84 ? 5.151 2.283 21.591 1.00 72.56 84 HIS A O 1
ATOM 639 N N . SER A 1 85 ? 2.957 2.387 21.098 1.00 68.56 85 SER A N 1
ATOM 640 C CA . SER A 1 85 ? 2.550 1.759 22.369 1.00 68.56 85 SER A CA 1
ATOM 641 C C . SER A 1 85 ? 1.263 0.923 22.361 1.00 68.56 85 SER A C 1
ATOM 643 O O . SER A 1 85 ? 0.966 0.319 23.390 1.00 68.56 85 SER A O 1
ATOM 645 N N . GLU A 1 86 ? 0.481 0.884 21.278 1.00 68.69 86 GLU A N 1
ATOM 646 C CA . GLU A 1 86 ? -0.843 0.237 21.280 1.00 68.69 86 GLU A CA 1
ATOM 647 C C . GLU A 1 86 ? -1.002 -0.765 20.138 1.00 68.69 86 GLU A C 1
ATOM 649 O O . GLU A 1 86 ? -0.540 -0.536 19.026 1.00 68.69 86 GLU A O 1
ATOM 654 N N . GLU A 1 87 ? -1.663 -1.884 20.431 1.00 76.06 87 GLU A N 1
ATOM 655 C CA . GLU A 1 87 ? -1.975 -2.917 19.447 1.00 76.06 87 GLU A CA 1
ATOM 656 C C . GLU A 1 87 ? -3.098 -2.450 18.514 1.00 76.06 87 GLU A C 1
ATOM 658 O O . GLU A 1 87 ? -4.159 -1.997 18.954 1.00 76.06 87 GLU A O 1
ATOM 663 N N . LEU A 1 88 ? -2.882 -2.597 17.207 1.00 79.69 88 LEU A N 1
ATOM 664 C CA . LEU A 1 88 ? -3.866 -2.238 16.198 1.00 79.69 88 LEU A CA 1
ATOM 665 C C . LEU A 1 88 ? -4.887 -3.375 16.031 1.00 79.69 88 LEU A C 1
ATOM 667 O O . LEU A 1 88 ? -4.629 -4.365 15.355 1.00 79.69 88 LEU A O 1
ATOM 671 N N . THR A 1 89 ? -6.054 -3.235 16.661 1.00 85.06 89 THR A N 1
ATOM 672 C CA . THR A 1 89 ? -7.120 -4.263 16.665 1.00 85.06 89 THR A CA 1
ATOM 673 C C . THR A 1 89 ? -8.274 -3.971 15.701 1.00 85.06 89 THR A C 1
ATOM 675 O O . THR A 1 89 ? -9.215 -4.756 15.593 1.00 85.06 89 THR A O 1
ATOM 678 N N . SER A 1 90 ? -8.222 -2.836 15.006 1.00 87.44 90 SER A N 1
ATOM 679 C CA . SER A 1 90 ? -9.263 -2.411 14.072 1.00 87.44 90 SER A CA 1
ATOM 680 C C . SER A 1 90 ? -9.270 -3.262 12.799 1.00 87.44 90 SER A C 1
ATOM 682 O O . SER A 1 90 ? -8.223 -3.659 12.294 1.00 87.44 90 SER A O 1
ATOM 684 N N . ASP A 1 91 ? -10.457 -3.473 12.229 1.00 92.69 91 ASP A N 1
ATOM 685 C CA . ASP A 1 91 ? -10.603 -4.045 10.890 1.00 92.69 91 ASP A CA 1
ATOM 686 C C . ASP A 1 91 ? -10.164 -3.012 9.844 1.00 92.69 91 ASP A C 1
ATOM 688 O O . ASP A 1 91 ? -10.87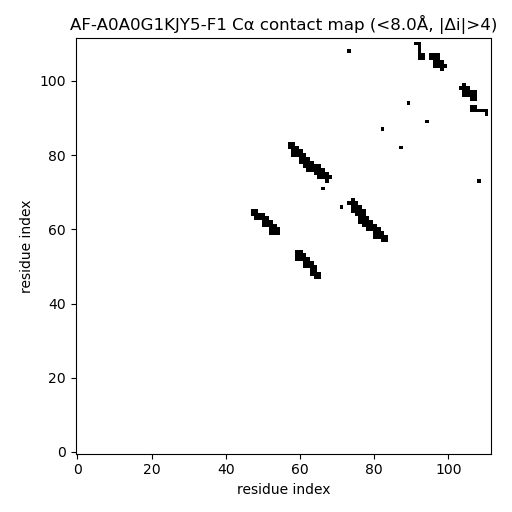6 -2.044 9.564 1.00 92.69 91 ASP A O 1
ATOM 692 N N . MET A 1 92 ? -8.977 -3.219 9.275 1.00 91.69 92 MET A N 1
ATOM 693 C CA . MET A 1 92 ? -8.369 -2.300 8.314 1.00 91.69 92 MET A CA 1
ATOM 694 C C . MET A 1 92 ? -9.171 -2.161 7.019 1.00 91.69 92 MET A C 1
ATOM 696 O O . MET A 1 92 ? -9.148 -1.088 6.416 1.00 91.69 92 MET A O 1
ATOM 700 N N . VAL A 1 93 ? -9.927 -3.186 6.617 1.00 94.75 93 VAL A N 1
ATOM 701 C CA . VAL A 1 93 ? -10.827 -3.099 5.457 1.00 94.75 93 VAL A CA 1
ATOM 702 C C . VAL A 1 93 ? -11.983 -2.148 5.765 1.00 94.75 93 VAL A C 1
ATOM 704 O O . VAL A 1 93 ? -12.369 -1.339 4.921 1.00 94.75 93 VAL A O 1
ATOM 707 N N . ALA A 1 94 ? -12.507 -2.197 6.992 1.00 94.19 94 ALA A N 1
ATOM 708 C CA . ALA A 1 94 ? -13.615 -1.349 7.417 1.00 94.19 94 ALA A CA 1
ATOM 709 C C . ALA A 1 94 ? -13.208 0.118 7.641 1.00 94.19 94 ALA A C 1
ATOM 711 O O . ALA A 1 94 ? -14.016 1.018 7.392 1.00 94.19 94 ALA A O 1
ATOM 712 N N . VAL A 1 95 ? -11.982 0.370 8.116 1.00 92.69 95 VAL A N 1
ATOM 713 C CA . VAL A 1 95 ? -11.537 1.720 8.519 1.00 92.69 95 VAL A CA 1
ATOM 714 C C . VAL A 1 95 ? -10.690 2.458 7.481 1.00 92.69 95 VAL A C 1
ATOM 716 O O . VAL A 1 95 ? -10.354 3.619 7.706 1.00 92.69 95 VAL A O 1
ATOM 719 N N . SER A 1 96 ? -10.370 1.831 6.348 1.00 93.69 96 SER A N 1
ATOM 720 C CA . SER A 1 96 ? -9.549 2.444 5.297 1.00 93.69 96 SER A CA 1
ATOM 721 C C . SER A 1 96 ? -10.375 2.841 4.070 1.00 93.69 96 SER A C 1
ATOM 723 O O . SER A 1 96 ? -11.420 2.260 3.761 1.00 93.69 96 SER A O 1
ATOM 725 N N . GLU A 1 97 ? -9.895 3.844 3.342 1.00 95.69 97 GLU A N 1
ATOM 726 C CA . GLU A 1 97 ? -10.406 4.218 2.026 1.00 95.69 97 GLU A CA 1
ATOM 727 C C . GLU A 1 97 ? -9.319 4.868 1.176 1.00 95.69 97 GLU A C 1
ATOM 729 O O . GLU A 1 97 ? -8.451 5.574 1.689 1.00 95.69 97 GLU A O 1
ATOM 734 N N . LEU A 1 98 ? -9.384 4.622 -0.130 1.00 93.94 98 LEU A N 1
ATOM 735 C CA . LEU A 1 98 ? -8.598 5.339 -1.123 1.00 93.94 98 LEU A CA 1
ATOM 736 C C . LEU A 1 98 ? -9.485 6.421 -1.736 1.00 93.94 98 LEU A C 1
ATOM 738 O O . LEU A 1 98 ? -10.615 6.134 -2.121 1.00 93.94 98 LEU A O 1
ATOM 742 N N . VAL A 1 99 ? -8.977 7.646 -1.836 1.00 95.62 99 VAL A N 1
ATOM 743 C CA . VAL A 1 99 ? -9.690 8.771 -2.450 1.00 95.62 99 VAL A CA 1
ATOM 744 C C . VAL A 1 99 ? -8.857 9.297 -3.612 1.00 95.62 99 VAL A C 1
ATOM 746 O O . VAL A 1 99 ? -7.661 9.535 -3.437 1.00 95.62 99 VAL A O 1
ATOM 749 N N . ASP A 1 100 ? -9.469 9.438 -4.788 1.00 93.00 100 ASP A N 1
ATOM 750 C CA . ASP A 1 100 ? -8.812 10.023 -5.964 1.00 93.00 100 ASP A CA 1
ATOM 751 C C . ASP A 1 100 ? -8.873 11.562 -5.968 1.00 93.00 100 ASP A C 1
ATOM 753 O O . ASP A 1 100 ? -9.408 12.200 -5.057 1.00 93.00 100 ASP A O 1
ATOM 757 N N . ASP A 1 101 ? -8.272 12.180 -6.981 1.00 95.12 101 ASP A N 1
ATOM 758 C CA . ASP A 1 101 ? -8.204 13.634 -7.138 1.00 95.12 101 ASP A CA 1
ATOM 759 C C . ASP A 1 101 ? -9.565 14.282 -7.441 1.00 95.12 101 ASP A C 1
ATOM 761 O O . ASP A 1 101 ? -9.749 15.475 -7.185 1.00 95.12 101 ASP A O 1
ATOM 765 N N . GLU A 1 102 ? -10.537 13.498 -7.907 1.00 97.00 102 GLU A N 1
ATOM 766 C CA . GLU A 1 102 ? -11.930 13.917 -8.093 1.00 97.00 102 GLU A CA 1
ATOM 767 C C . GLU A 1 102 ? -12.769 13.764 -6.808 1.00 97.00 102 GLU A C 1
ATOM 769 O O . GLU A 1 102 ? -13.932 14.181 -6.762 1.00 97.00 102 GLU A O 1
ATOM 774 N N . GLY A 1 103 ? -12.190 13.207 -5.738 1.00 96.56 103 GLY A N 1
ATOM 775 C CA . GLY A 1 103 ? -12.850 13.000 -4.449 1.00 96.56 103 GLY A CA 1
ATOM 776 C C . GLY A 1 103 ? -13.707 11.735 -4.384 1.00 96.56 103 GLY A C 1
ATOM 777 O O . GLY A 1 103 ? -14.517 11.586 -3.462 1.00 96.56 103 GLY A O 1
ATOM 778 N N . LYS A 1 104 ? -13.565 10.815 -5.340 1.00 95.94 104 LYS A N 1
ATOM 779 C CA . LYS A 1 104 ? -14.271 9.535 -5.322 1.00 95.94 104 LYS A CA 1
ATOM 780 C C . LYS A 1 104 ? -13.553 8.555 -4.396 1.00 95.94 104 LYS A C 1
ATOM 782 O O . LYS A 1 104 ? -12.337 8.404 -4.443 1.00 95.94 104 LYS A O 1
ATOM 787 N N . SER A 1 105 ? -14.338 7.892 -3.546 1.00 95.94 105 SER A N 1
ATOM 788 C CA . SER A 1 105 ? -13.856 6.944 -2.535 1.00 95.94 105 SER A CA 1
ATOM 789 C C . SER A 1 105 ? -13.971 5.496 -3.019 1.00 95.94 105 SER A C 1
ATOM 791 O O . SER A 1 105 ? -14.983 5.097 -3.607 1.00 95.94 105 SER A O 1
ATOM 793 N N . TYR A 1 106 ? -12.940 4.707 -2.730 1.00 94.19 106 TYR A N 1
ATOM 794 C CA . TYR A 1 106 ? -12.829 3.281 -3.018 1.00 94.19 106 TYR A CA 1
ATOM 795 C C . TYR A 1 106 ? -12.546 2.533 -1.715 1.00 94.19 106 TYR A C 1
ATOM 797 O O . TYR A 1 106 ? -11.634 2.885 -0.960 1.00 94.19 106 TYR A O 1
ATOM 805 N N . LYS A 1 107 ? -13.329 1.484 -1.444 1.00 95.31 107 LYS A N 1
ATOM 806 C CA . LYS A 1 107 ? -13.122 0.622 -0.277 1.00 95.31 107 LYS A CA 1
ATOM 807 C C . LYS A 1 107 ? -12.137 -0.503 -0.603 1.00 95.31 107 LYS A C 1
ATOM 809 O O . LYS A 1 107 ? -12.221 -1.052 -1.703 1.00 95.31 107 LYS A O 1
ATOM 814 N N . PRO A 1 108 ? -11.238 -0.865 0.330 1.00 95.38 108 PRO A N 1
ATOM 815 C CA . PRO A 1 108 ? -10.389 -2.036 0.164 1.00 95.38 108 PRO A CA 1
ATOM 816 C C . PRO A 1 108 ? -11.230 -3.303 -0.006 1.00 95.38 108 PRO A C 1
ATOM 818 O O . PRO A 1 108 ? -12.305 -3.431 0.581 1.00 95.38 108 PRO A O 1
ATOM 821 N N . VAL A 1 109 ? -10.723 -4.252 -0.790 1.00 94.44 109 VAL A N 1
ATOM 822 C CA . VAL A 1 109 ? -11.352 -5.572 -0.963 1.00 94.44 109 VAL A CA 1
ATOM 823 C C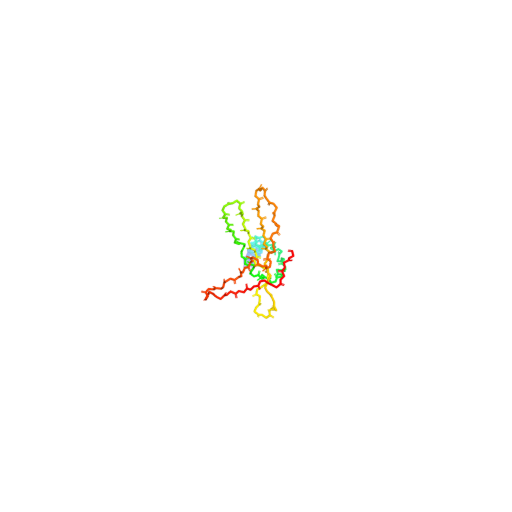 . VAL A 1 109 ? -10.796 -6.617 0.009 1.00 94.44 109 VAL A C 1
ATOM 825 O O . VAL A 1 109 ? -11.478 -7.592 0.314 1.00 94.44 109 VAL A O 1
ATOM 828 N N . SER A 1 110 ? -9.578 -6.407 0.510 1.00 93.81 110 SER A N 1
ATOM 829 C CA . SER A 1 110 ? -8.866 -7.301 1.426 1.00 93.81 110 SER A CA 1
ATOM 830 C C . SER A 1 110 ? -7.754 -6.555 2.171 1.00 93.81 110 SER A C 1
ATOM 832 O O . SER A 1 110 ? -7.377 -5.445 1.790 1.00 93.81 110 SER A O 1
ATOM 834 N N . TRP A 1 111 ? -7.237 -7.173 3.235 1.00 91.81 111 TRP A N 1
ATOM 835 C CA . TRP A 1 111 ? -6.058 -6.734 3.982 1.00 91.81 111 TRP A CA 1
ATOM 836 C C . TRP A 1 111 ? -5.260 -7.967 4.423 1.00 91.81 111 TRP A C 1
ATOM 838 O O . TRP A 1 111 ? -5.855 -8.895 4.974 1.00 91.81 111 TRP A O 1
ATOM 848 N N . GLU A 1 112 ? -3.948 -7.979 4.175 1.00 83.88 112 GLU A N 1
ATOM 849 C CA . GLU A 1 112 ? -3.019 -9.079 4.495 1.00 83.88 112 GLU A CA 1
ATOM 850 C C . GLU A 1 112 ? -1.741 -8.566 5.166 1.00 83.88 112 GLU A C 1
ATOM 852 O O . GLU A 1 112 ? -1.274 -7.464 4.791 1.00 83.88 112 GLU A O 1
#

Mean predicted aligned error: 15.9 Å

Solvent-accessible surface area (backbone atoms only — not comparable to full-atom values): 7292 Å² total; per-residue (Å²): 133,72,69,66,57,54,54,52,52,51,51,51,52,49,52,52,52,51,51,52,51,50,51,51,53,53,56,55,60,64,72,73,73,75,80,80,71,78,76,69,82,71,68,76,81,70,81,70,57,71,70,46,76,52,73,61,90,73,37,37,39,37,42,29,60,74,44,78,62,90,87,51,95,68,72,44,66,49,75,48,76,49,55,86,83,65,85,88,81,71,61,62,44,80,77,44,71,48,67,50,97,90,67,53,77,43,72,56,92,69,81,133

Secondary structure (DSSP, 8-state):
--HHHHHHHHHHHHHHHHHHHHHHHHHHHHTT---------------PPPPEEEEETTEEEEEEEEE--TT-SS-EEEEEEEESS----S-HHHH--EE-TT--EE--S---

Foldseek 3Di:
DPPVVVVVVVVVVVVVVVVVVVVVVVVVVVVPDDPPPVPPPPPDPPVFDDWDWDDDPQKIKIKGWDDDDPPDPDTDIDIDIDGPDDDDPDDCQVPDWDADPVGDIDGDPDDD

Organism: NCBI:txid1619125